Protein AF-A0A7V2DFA1-F1 (afdb_monomer_lite)

Structure (mmCIF, N/CA/C/O backbone):
data_AF-A0A7V2DFA1-F1
#
_entry.id   AF-A0A7V2DFA1-F1
#
loop_
_atom_site.group_PDB
_atom_site.id
_atom_site.type_symbol
_atom_site.label_atom_id
_atom_site.label_alt_id
_atom_site.label_comp_id
_atom_site.label_asym_id
_atom_site.label_entity_id
_atom_site.label_seq_id
_atom_site.pdbx_PDB_ins_code
_atom_site.Cartn_x
_atom_site.Cartn_y
_atom_site.Cartn_z
_atom_site.occupancy
_atom_site.B_iso_or_equiv
_atom_site.auth_seq_id
_atom_site.auth_comp_id
_atom_site.auth_asym_id
_atom_site.auth_atom_id
_atom_site.pdbx_PDB_model_num
ATOM 1 N N . MET A 1 1 ? -2.987 4.296 -13.158 1.00 58.81 1 MET A N 1
ATOM 2 C CA . MET A 1 1 ? -2.547 2.915 -13.441 1.00 58.81 1 MET A CA 1
ATOM 3 C C . MET A 1 1 ? -1.034 2.914 -13.402 1.00 58.81 1 MET A C 1
ATOM 5 O O . MET A 1 1 ? -0.446 3.776 -14.040 1.00 58.81 1 MET A O 1
ATOM 9 N N . ILE A 1 2 ? -0.420 2.044 -12.603 1.00 62.34 2 ILE A N 1
ATOM 10 C CA . ILE A 1 2 ? 1.045 1.995 -12.448 1.00 62.34 2 ILE A CA 1
ATOM 11 C C . ILE A 1 2 ? 1.697 1.154 -13.549 1.00 62.34 2 ILE A C 1
ATOM 13 O O . ILE A 1 2 ? 2.871 1.344 -13.839 1.00 62.34 2 ILE A O 1
ATOM 17 N N . GLN A 1 3 ? 0.924 0.301 -14.232 1.00 65.00 3 GLN A N 1
ATOM 18 C CA . GLN A 1 3 ? 1.390 -0.475 -15.389 1.00 65.00 3 GLN A CA 1
ATOM 19 C C . GLN A 1 3 ? 1.797 0.392 -16.595 1.00 65.00 3 GLN A C 1
ATOM 21 O O . GLN A 1 3 ? 2.425 -0.102 -17.530 1.00 65.00 3 GLN A O 1
ATOM 26 N N . THR A 1 4 ? 1.475 1.693 -16.620 1.00 59.12 4 THR A N 1
ATOM 27 C CA . THR A 1 4 ? 1.861 2.576 -17.737 1.00 59.12 4 THR A CA 1
ATOM 28 C C . THR A 1 4 ? 3.373 2.743 -17.865 1.00 59.12 4 THR A C 1
ATOM 30 O O . THR A 1 4 ? 3.842 3.104 -18.939 1.00 59.12 4 THR A O 1
ATOM 33 N N . THR A 1 5 ? 4.141 2.440 -16.819 1.00 58.56 5 THR A N 1
ATOM 34 C CA . THR A 1 5 ? 5.611 2.489 -16.838 1.00 58.56 5 THR A CA 1
ATOM 35 C C . THR A 1 5 ? 6.209 1.384 -17.701 1.00 58.56 5 THR A C 1
ATOM 37 O O . THR A 1 5 ? 7.224 1.604 -18.359 1.00 58.56 5 THR A O 1
ATOM 40 N N . GLN A 1 6 ? 5.512 0.249 -17.844 1.00 60.12 6 GLN A N 1
ATOM 41 C CA . GLN A 1 6 ? 5.897 -0.791 -18.798 1.00 60.12 6 GLN A CA 1
ATOM 42 C C . GLN A 1 6 ? 5.892 -0.274 -20.240 1.00 60.12 6 GLN A C 1
ATOM 44 O O . GLN A 1 6 ? 6.765 -0.636 -21.026 1.00 60.12 6 GLN A O 1
ATOM 49 N N . ARG A 1 7 ? 4.971 0.641 -20.580 1.00 62.97 7 ARG A N 1
ATOM 50 C CA . ARG A 1 7 ? 4.937 1.278 -21.910 1.00 62.97 7 ARG A CA 1
ATOM 51 C C . ARG A 1 7 ? 6.146 2.175 -22.168 1.00 62.97 7 ARG A C 1
ATOM 53 O O . ARG A 1 7 ? 6.452 2.443 -23.323 1.00 62.97 7 ARG A O 1
ATOM 60 N N . TRP A 1 8 ? 6.811 2.655 -21.120 1.00 69.06 8 TRP A N 1
ATOM 61 C CA . TRP A 1 8 ? 8.007 3.492 -21.231 1.00 69.06 8 TRP A CA 1
ATOM 62 C C . TRP A 1 8 ? 9.298 2.668 -21.291 1.00 69.06 8 TRP A C 1
ATOM 64 O O . TRP A 1 8 ? 10.366 3.237 -21.505 1.00 69.06 8 TRP A O 1
ATOM 74 N N . GLY A 1 9 ? 9.211 1.341 -21.114 1.00 73.56 9 GLY A N 1
ATOM 75 C CA . GLY A 1 9 ? 10.356 0.431 -21.176 1.00 73.56 9 GLY A CA 1
ATOM 76 C C . GLY A 1 9 ? 11.408 0.681 -20.092 1.00 73.56 9 GLY A C 1
ATOM 77 O O . GLY A 1 9 ? 12.558 0.282 -20.262 1.00 73.56 9 GLY A O 1
ATOM 78 N N . LYS A 1 10 ? 11.044 1.369 -19.002 1.00 77.31 10 LYS A N 1
ATOM 79 C CA . LYS A 1 10 ? 11.952 1.742 -17.911 1.00 77.31 10 LYS A CA 1
ATOM 80 C C . LYS A 1 10 ? 11.307 1.484 -16.549 1.00 77.31 10 LYS A C 1
ATOM 82 O O . LYS A 1 10 ? 10.114 1.764 -16.402 1.00 77.31 10 LYS A O 1
ATOM 87 N N . PRO A 1 11 ? 12.080 0.999 -15.559 1.00 80.19 11 PRO A N 1
ATOM 88 C CA . PRO A 1 11 ? 11.580 0.814 -14.205 1.00 80.19 11 PRO A CA 1
ATOM 89 C C . PRO A 1 11 ? 11.194 2.149 -13.565 1.00 80.19 11 PRO A C 1
ATOM 91 O O . PRO A 1 11 ? 11.776 3.195 -13.848 1.00 80.19 11 PRO A O 1
ATOM 94 N N . LEU A 1 12 ? 10.224 2.092 -12.657 1.00 81.50 12 LEU A N 1
ATOM 95 C CA . LEU A 1 12 ? 10.013 3.123 -11.654 1.00 81.50 12 LEU A CA 1
ATOM 96 C C . LEU A 1 12 ? 11.213 3.119 -10.714 1.00 81.50 12 LEU A C 1
ATOM 98 O O . LEU A 1 12 ? 11.379 2.182 -9.931 1.00 81.50 12 LEU A O 1
ATOM 102 N N . GLU A 1 13 ? 12.034 4.163 -10.787 1.00 85.69 13 GLU A N 1
ATOM 103 C CA . GLU A 1 13 ? 13.195 4.318 -9.908 1.00 85.69 13 GLU A CA 1
ATOM 104 C C . GLU A 1 13 ? 12.775 4.344 -8.435 1.00 85.69 13 GLU A C 1
ATOM 106 O O . GLU A 1 13 ? 13.358 3.635 -7.617 1.00 85.69 13 GLU A O 1
ATOM 111 N N . LEU A 1 14 ? 11.711 5.090 -8.131 1.00 86.31 14 LE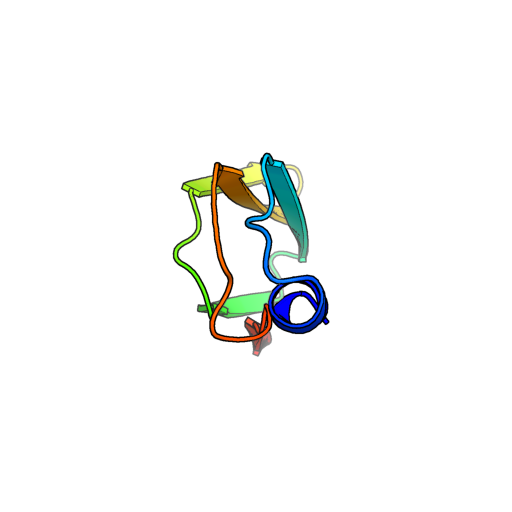U A N 1
ATOM 112 C CA . LEU A 1 14 ? 11.055 5.134 -6.832 1.00 86.31 14 LEU A CA 1
ATOM 113 C C . LEU A 1 14 ? 9.563 5.422 -7.023 1.00 86.31 14 LEU A C 1
ATOM 115 O O . LEU A 1 14 ? 9.184 6.318 -7.778 1.00 86.31 14 LEU A O 1
ATOM 119 N N . ALA A 1 15 ? 8.719 4.687 -6.310 1.00 87.06 15 ALA A N 1
ATOM 120 C CA . ALA A 1 15 ? 7.300 4.973 -6.200 1.00 87.06 15 ALA A CA 1
ATOM 121 C C . ALA A 1 15 ? 6.805 4.684 -4.782 1.00 87.06 15 ALA A C 1
ATOM 123 O O . ALA A 1 15 ? 7.011 3.596 -4.241 1.00 87.06 15 ALA A O 1
ATOM 124 N N . GLU A 1 16 ? 6.127 5.663 -4.194 1.00 90.50 16 GLU A N 1
ATOM 125 C CA . GLU A 1 16 ? 5.601 5.588 -2.837 1.00 90.50 16 GLU A CA 1
ATOM 126 C C . GLU A 1 16 ? 4.085 5.734 -2.861 1.00 90.50 16 GLU A C 1
ATOM 128 O O . GLU A 1 16 ? 3.535 6.622 -3.513 1.00 90.50 16 GLU A O 1
ATOM 133 N N . PHE A 1 17 ? 3.405 4.846 -2.146 1.00 90.69 17 PHE A N 1
ATOM 134 C CA . PHE A 1 17 ? 1.955 4.842 -2.045 1.00 90.69 17 PHE A CA 1
ATOM 135 C C . PHE A 1 17 ? 1.550 4.777 -0.587 1.00 90.69 17 PHE A C 1
ATOM 137 O O . PHE A 1 17 ? 2.140 4.044 0.208 1.00 90.69 17 PHE A O 1
ATOM 144 N N . LYS A 1 18 ? 0.497 5.521 -0.265 1.00 93.38 18 LYS A N 1
ATOM 145 C CA . LYS A 1 18 ? -0.110 5.576 1.057 1.00 93.38 18 LYS A CA 1
ATOM 146 C C . LYS A 1 18 ? -1.606 5.337 0.909 1.00 93.38 18 LYS A C 1
ATOM 148 O O . LYS A 1 18 ? -2.257 6.010 0.112 1.00 93.38 18 LYS A O 1
ATOM 153 N N . LEU A 1 19 ? -2.141 4.402 1.684 1.00 94.00 19 LEU A N 1
ATOM 154 C CA . LEU A 1 19 ? -3.578 4.183 1.823 1.00 94.00 19 LEU A CA 1
ATOM 155 C C . LEU A 1 19 ? -3.959 4.468 3.273 1.00 94.00 19 LEU A C 1
ATOM 157 O O . LEU A 1 19 ? -3.406 3.852 4.177 1.00 94.00 19 LEU A O 1
ATOM 161 N N . VAL A 1 20 ? -4.884 5.402 3.473 1.00 94.75 20 VAL A N 1
ATOM 162 C CA . VAL A 1 20 ? -5.483 5.719 4.775 1.00 94.75 20 VAL A CA 1
ATOM 163 C C . VAL A 1 20 ? -6.917 5.229 4.730 1.00 94.75 20 VAL A C 1
ATOM 165 O O . VAL A 1 20 ? -7.647 5.578 3.799 1.00 94.75 20 VAL A O 1
ATOM 168 N N . VAL A 1 21 ? -7.315 4.419 5.702 1.00 94.75 21 VAL A N 1
ATOM 169 C CA . VAL A 1 21 ? -8.701 3.974 5.843 1.00 94.75 21 VAL A CA 1
ATOM 170 C C . VAL A 1 21 ? -9.177 4.149 7.277 1.00 94.75 21 VAL A C 1
ATOM 172 O O . VAL A 1 21 ? -8.382 3.977 8.199 1.00 94.75 21 VAL A O 1
ATOM 175 N N . PRO A 1 22 ? -10.465 4.459 7.490 1.00 94.38 22 PRO A N 1
ATOM 176 C CA . PRO A 1 22 ? -11.041 4.405 8.824 1.00 94.38 22 PRO A CA 1
ATOM 177 C C . PRO A 1 22 ? -11.028 2.960 9.329 1.00 94.38 22 PRO A C 1
ATOM 179 O O . PRO A 1 22 ? -11.143 2.020 8.540 1.00 94.38 22 PRO A O 1
ATOM 182 N N . ASP A 1 23 ? -10.969 2.771 10.640 1.00 90.69 23 ASP A N 1
ATOM 183 C CA . ASP A 1 23 ? -10.960 1.444 11.259 1.00 90.69 23 ASP A CA 1
ATOM 184 C C . ASP A 1 23 ? -12.237 0.618 11.051 1.00 90.69 23 ASP A C 1
ATOM 186 O O . ASP A 1 23 ? -12.215 -0.610 11.163 1.00 90.69 23 ASP A O 1
ATOM 190 N N . SER A 1 24 ? -13.330 1.280 10.672 1.00 92.88 24 SER A N 1
ATOM 191 C CA . SER A 1 24 ? -14.554 0.643 10.173 1.00 92.88 24 SER A CA 1
ATOM 192 C C . SER A 1 24 ? -14.361 -0.157 8.874 1.00 92.88 24 SER A C 1
ATOM 194 O O . SER A 1 24 ? -15.225 -0.962 8.510 1.00 92.88 24 SER A O 1
ATOM 196 N N . LEU A 1 25 ? -13.249 0.041 8.157 1.00 93.00 25 LEU A N 1
ATOM 197 C CA . LEU A 1 25 ? -12.886 -0.720 6.967 1.00 93.00 25 LEU A CA 1
ATOM 198 C C . LEU A 1 25 ? -11.725 -1.660 7.262 1.00 93.00 25 LEU A C 1
ATOM 200 O O . LEU A 1 25 ? -10.674 -1.260 7.751 1.00 93.00 25 LEU A O 1
ATOM 204 N N . LYS A 1 26 ? -11.891 -2.923 6.876 1.00 90.12 26 LYS A N 1
ATOM 205 C CA . LYS A 1 26 ? -10.834 -3.927 6.949 1.00 90.12 26 LYS A CA 1
ATOM 206 C C . LYS A 1 26 ? -10.251 -4.161 5.564 1.00 90.12 26 LYS A C 1
ATOM 208 O O . LYS A 1 26 ? -10.956 -4.618 4.661 1.00 90.12 26 LYS A O 1
ATOM 213 N N . ILE A 1 27 ? -8.957 -3.893 5.400 1.00 92.44 27 ILE A N 1
ATOM 214 C CA . ILE A 1 27 ? -8.224 -4.277 4.191 1.00 92.44 27 ILE A CA 1
ATOM 215 C C . ILE A 1 27 ? -7.916 -5.774 4.264 1.00 92.44 27 ILE A C 1
ATOM 217 O O . ILE A 1 27 ? -7.289 -6.247 5.208 1.00 92.44 27 ILE A O 1
ATOM 221 N N . GLY A 1 28 ? -8.392 -6.531 3.277 1.00 87.56 28 GLY A N 1
ATOM 222 C CA . GLY A 1 28 ? -8.223 -7.984 3.227 1.00 87.56 28 GLY A CA 1
ATOM 223 C C . GLY A 1 28 ? -7.053 -8.411 2.348 1.00 87.56 28 GLY A C 1
ATOM 224 O O . GLY A 1 28 ? -6.115 -9.052 2.813 1.00 87.56 28 GLY A O 1
ATOM 225 N N . LYS A 1 29 ? -7.112 -8.068 1.057 1.00 89.56 29 LYS A N 1
ATOM 226 C CA . LYS A 1 29 ? -6.100 -8.4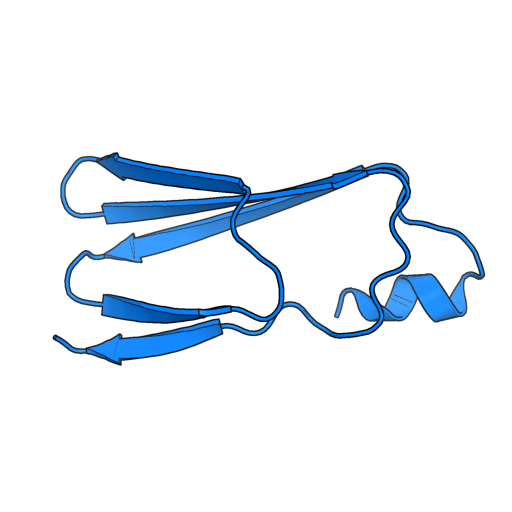60 0.065 1.00 89.56 29 LYS A CA 1
ATOM 227 C C . LYS A 1 29 ? -5.588 -7.239 -0.680 1.00 89.56 29 LYS A C 1
ATOM 229 O O . LYS A 1 29 ? -6.372 -6.414 -1.147 1.00 89.56 29 LYS A O 1
ATOM 234 N N . THR A 1 30 ? -4.275 -7.169 -0.838 1.00 92.50 30 THR A N 1
ATOM 235 C CA . THR A 1 30 ? -3.582 -6.104 -1.563 1.00 92.50 30 THR A CA 1
ATOM 236 C C . THR A 1 30 ? -2.851 -6.694 -2.768 1.00 92.50 30 THR A C 1
ATOM 238 O O . THR A 1 30 ? -2.427 -7.853 -2.751 1.00 92.50 30 THR A O 1
ATOM 241 N N . ALA A 1 31 ? -2.721 -5.918 -3.847 1.00 90.38 31 ALA A N 1
ATOM 242 C CA . ALA A 1 31 ? -1.979 -6.351 -5.032 1.00 90.38 31 ALA A CA 1
ATOM 243 C C . ALA A 1 31 ? -0.490 -6.582 -4.723 1.00 90.38 31 ALA A C 1
ATOM 245 O O . ALA A 1 31 ? 0.094 -7.553 -5.205 1.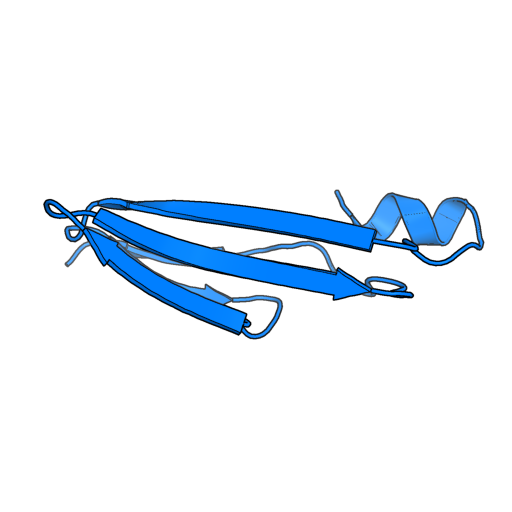00 90.38 31 ALA A O 1
ATOM 246 N N . TYR A 1 32 ? 0.091 -5.725 -3.884 1.00 89.56 32 TYR A N 1
ATOM 247 C CA . TYR A 1 32 ? 1.475 -5.799 -3.423 1.00 89.56 32 TYR A CA 1
ATOM 248 C C . TYR A 1 32 ? 1.525 -5.884 -1.893 1.00 89.56 32 TYR A C 1
ATOM 250 O O . TYR A 1 32 ? 0.657 -5.298 -1.230 1.00 89.56 32 TYR A O 1
ATOM 258 N N . PRO A 1 33 ? 2.511 -6.594 -1.314 1.00 88.69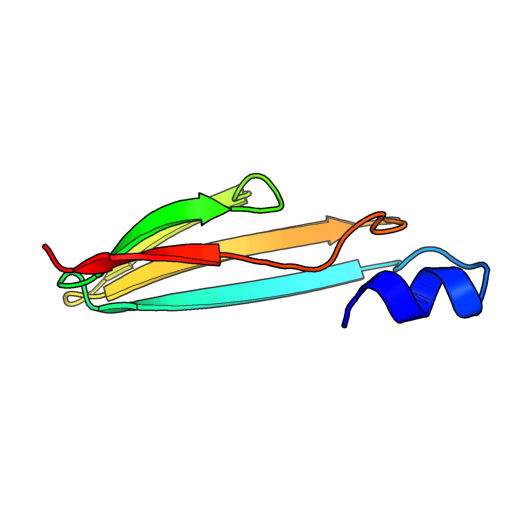 33 PRO A N 1
ATOM 259 C CA . PRO A 1 33 ? 2.681 -6.644 0.132 1.00 88.69 33 PRO A CA 1
ATOM 260 C C . PRO A 1 33 ? 2.929 -5.236 0.680 1.00 88.69 33 PRO A C 1
ATOM 262 O O . PRO A 1 33 ? 3.711 -4.466 0.123 1.00 88.69 33 PRO A O 1
ATOM 265 N N . CYS A 1 34 ? 2.213 -4.892 1.748 1.00 90.81 34 CYS A N 1
ATOM 266 C CA . CYS A 1 34 ? 2.420 -3.641 2.467 1.00 90.81 34 CYS A CA 1
ATOM 267 C C . CYS A 1 34 ? 3.768 -3.691 3.195 1.00 90.81 34 CYS A C 1
ATOM 269 O O . CYS A 1 34 ? 4.081 -4.704 3.819 1.00 90.81 34 CYS A O 1
ATOM 271 N N . HIS A 1 35 ? 4.550 -2.614 3.116 1.00 91.12 35 HIS A N 1
ATOM 272 C CA . HIS A 1 35 ? 5.845 -2.526 3.795 1.00 91.12 35 HIS A CA 1
ATOM 273 C C . HIS A 1 35 ? 5.665 -2.139 5.258 1.00 91.12 35 HIS A C 1
ATOM 275 O O . HIS A 1 35 ? 6.252 -2.753 6.144 1.00 91.12 35 HIS A O 1
ATOM 281 N N . THR A 1 36 ? 4.817 -1.140 5.503 1.00 92.56 36 THR A N 1
ATOM 282 C CA . THR A 1 36 ? 4.588 -0.606 6.843 1.00 92.56 36 THR A CA 1
ATOM 283 C C . THR A 1 36 ? 3.108 -0.351 7.043 1.00 92.56 36 THR A C 1
ATOM 285 O O . THR A 1 36 ? 2.469 0.289 6.209 1.00 92.56 36 THR A O 1
ATOM 288 N N . MET A 1 37 ? 2.579 -0.813 8.172 1.00 92.50 37 MET A N 1
ATOM 289 C CA . MET A 1 37 ? 1.226 -0.503 8.611 1.00 92.50 37 MET A CA 1
ATOM 290 C C . MET A 1 37 ? 1.267 0.079 10.021 1.00 92.50 37 MET A C 1
ATOM 292 O O . MET A 1 37 ? 2.013 -0.408 10.871 1.00 92.50 37 MET A O 1
ATOM 296 N N . TYR A 1 38 ? 0.490 1.132 10.252 1.00 92.75 38 TYR A N 1
ATOM 297 C CA . TYR A 1 38 ? 0.308 1.721 11.571 1.00 92.75 38 TYR A CA 1
ATOM 298 C C . TYR A 1 38 ? -1.122 2.213 11.764 1.00 92.75 38 TYR A C 1
ATOM 300 O O . TYR A 1 38 ? -1.842 2.467 10.800 1.00 92.75 38 TYR A O 1
ATOM 308 N N . ARG A 1 39 ? -1.525 2.345 13.030 1.00 91.94 39 ARG A N 1
ATOM 309 C CA . ARG A 1 39 ? -2.861 2.787 13.427 1.00 91.94 39 ARG A CA 1
ATOM 310 C C . ARG A 1 39 ? -2.757 4.049 14.272 1.00 91.94 39 ARG A C 1
ATOM 312 O O . ARG A 1 39 ? -2.017 4.058 15.254 1.00 91.94 39 ARG A O 1
ATOM 319 N N . ILE A 1 40 ? -3.464 5.103 13.877 1.00 92.75 40 ILE A N 1
ATOM 320 C CA . ILE A 1 40 ? -3.452 6.412 14.545 1.00 92.75 40 ILE A CA 1
ATOM 321 C C . ILE A 1 40 ? -4.884 6.940 14.547 1.00 92.75 40 ILE A C 1
ATOM 323 O O . ILE A 1 40 ? -5.524 6.936 13.508 1.00 92.75 40 ILE A O 1
ATOM 327 N N . GLU A 1 41 ? -5.389 7.363 15.709 1.00 89.94 41 GLU A N 1
ATOM 328 C CA . GLU A 1 41 ? -6.657 8.113 15.828 1.00 89.94 41 GLU A CA 1
ATOM 329 C 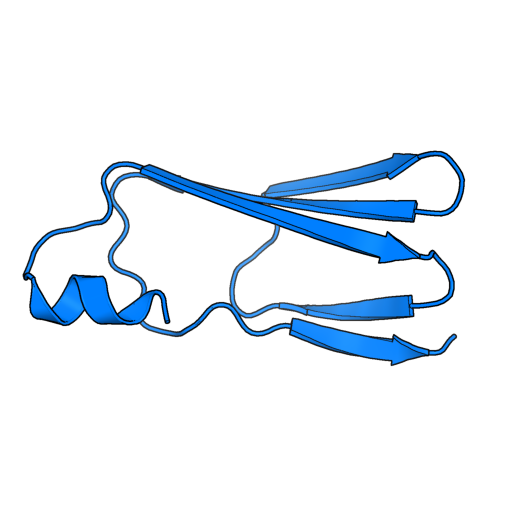C . GLU A 1 41 ? -7.873 7.492 15.101 1.00 89.94 41 GLU A C 1
ATOM 331 O O . GLU A 1 41 ? -8.697 8.191 14.524 1.00 89.94 41 GLU A O 1
ATOM 336 N N . GLY A 1 42 ? -8.015 6.161 15.143 1.00 91.62 42 GLY A N 1
ATOM 337 C CA . GLY A 1 42 ? -9.134 5.462 14.487 1.00 91.62 42 GLY A CA 1
ATOM 338 C C . GLY A 1 42 ? -8.936 5.223 12.985 1.00 91.62 42 GLY A C 1
ATOM 339 O O . GLY A 1 42 ? -9.839 4.725 12.319 1.00 91.62 42 GLY A O 1
ATOM 340 N N . GLU A 1 43 ? -7.753 5.515 12.450 1.00 95.44 43 GLU A N 1
ATOM 341 C CA . GLU A 1 43 ? -7.365 5.213 11.077 1.00 95.44 43 GLU A CA 1
ATOM 342 C C . GLU A 1 43 ? -6.295 4.122 11.037 1.00 95.44 43 GLU A C 1
ATOM 344 O O . GLU A 1 43 ? -5.389 4.077 11.873 1.00 95.44 43 GLU A O 1
ATOM 349 N N . GLU A 1 44 ? -6.367 3.263 10.026 1.00 94.56 44 GLU A N 1
ATOM 350 C CA . GLU A 1 44 ? -5.282 2.375 9.628 1.00 94.56 44 GLU A CA 1
ATOM 351 C C . GLU A 1 44 ? -4.601 2.923 8.380 1.00 94.56 44 GLU A C 1
ATOM 353 O O . GLU A 1 44 ? -5.241 3.294 7.391 1.00 94.56 44 GLU A O 1
ATOM 358 N N . ILE A 1 45 ? -3.274 2.962 8.424 1.00 94.94 45 ILE A N 1
ATOM 359 C CA . ILE A 1 45 ? -2.457 3.567 7.388 1.00 94.94 45 ILE A CA 1
ATOM 360 C C . ILE A 1 45 ? -1.454 2.538 6.886 1.00 94.94 45 ILE A C 1
ATOM 362 O O .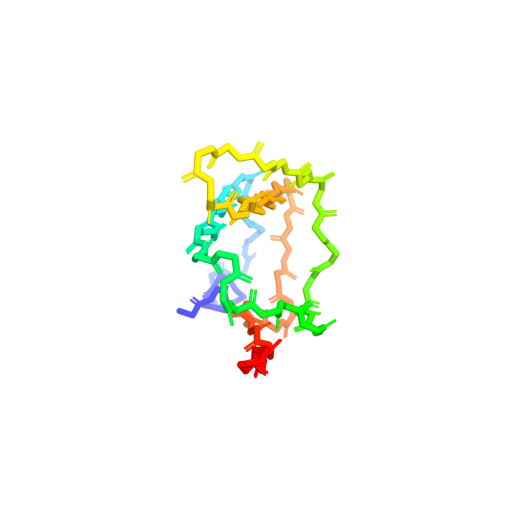 ILE A 1 45 ? -0.693 1.960 7.658 1.00 94.94 45 ILE A O 1
ATOM 366 N N . TYR A 1 46 ? -1.444 2.340 5.573 1.00 94.81 46 TYR A N 1
ATOM 367 C CA . TYR A 1 46 ? -0.633 1.361 4.864 1.00 94.81 46 TYR A CA 1
ATOM 368 C C . TYR A 1 46 ? 0.329 2.078 3.914 1.00 94.81 46 TYR A C 1
ATOM 370 O O . TYR A 1 46 ? -0.083 2.985 3.184 1.00 94.81 46 TYR A O 1
ATOM 378 N N . PHE A 1 47 ? 1.592 1.653 3.900 1.00 94.88 47 PHE A N 1
ATOM 379 C CA . PHE A 1 47 ? 2.641 2.198 3.041 1.00 94.88 47 PHE A CA 1
ATOM 380 C C . PHE A 1 47 ? 3.247 1.144 2.134 1.00 94.88 47 PHE A C 1
ATOM 382 O O . PHE A 1 47 ? 3.632 0.052 2.561 1.00 94.88 47 PHE A O 1
ATOM 389 N N . TRP A 1 48 ? 3.433 1.541 0.882 1.00 93.62 48 TRP A N 1
ATOM 390 C CA . TRP A 1 48 ? 4.227 0.815 -0.089 1.00 93.62 48 TRP A CA 1
ATOM 391 C C . TRP A 1 48 ? 5.335 1.715 -0.592 1.00 93.62 48 TRP A C 1
ATOM 393 O O . TRP A 1 48 ? 5.084 2.854 -0.979 1.00 93.62 48 TRP A O 1
ATOM 403 N N . ARG A 1 49 ? 6.544 1.169 -0.630 1.00 91.44 49 ARG A N 1
ATOM 404 C CA . ARG A 1 49 ? 7.695 1.790 -1.262 1.00 91.44 49 ARG A CA 1
ATOM 405 C C . ARG A 1 49 ? 8.261 0.798 -2.259 1.00 91.44 49 ARG A C 1
ATOM 407 O O . ARG A 1 49 ? 8.610 -0.315 -1.894 1.00 91.44 49 ARG A O 1
ATOM 414 N N . MET A 1 50 ? 8.274 1.176 -3.524 1.00 88.75 50 MET A N 1
ATOM 415 C CA . MET A 1 50 ? 8.787 0.350 -4.606 1.00 88.75 50 MET A CA 1
ATOM 416 C C . MET A 1 50 ? 9.974 1.067 -5.228 1.00 88.75 50 MET A C 1
ATOM 418 O O . MET A 1 50 ? 9.831 2.180 -5.726 1.00 88.75 50 MET A O 1
ATOM 422 N N . GLU A 1 51 ? 11.138 0.435 -5.192 1.00 89.62 51 GLU A N 1
ATOM 423 C CA . GLU A 1 51 ? 12.373 0.960 -5.772 1.00 89.62 51 GLU A CA 1
ATOM 424 C C . GLU A 1 51 ? 12.784 0.088 -6.953 1.00 89.62 51 GLU A C 1
ATOM 426 O O . GLU A 1 51 ? 12.647 -1.135 -6.891 1.00 89.62 51 GLU A O 1
ATOM 431 N N . GLN A 1 52 ? 13.255 0.717 -8.032 1.00 87.25 52 GLN A N 1
ATOM 432 C CA . GLN A 1 52 ? 13.713 0.040 -9.255 1.00 87.25 52 GLN A CA 1
ATOM 433 C C . GLN A 1 52 ? 12.722 -1.029 -9.762 1.00 87.25 52 GLN A C 1
ATOM 435 O O . GLN A 1 52 ? 13.099 -2.134 -10.150 1.00 87.25 52 GLN A O 1
ATOM 440 N N . SER A 1 53 ? 11.425 -0.709 -9.735 1.00 81.31 53 SER A N 1
ATOM 441 C CA . SER A 1 53 ? 10.347 -1.680 -9.953 1.00 81.31 53 SER A CA 1
ATOM 442 C C . SER A 1 53 ? 9.691 -1.536 -11.326 1.00 81.31 53 SER A C 1
ATOM 444 O O . SER A 1 53 ? 9.474 -0.432 -11.818 1.00 81.31 53 SER A O 1
ATOM 446 N N . MET A 1 54 ? 9.314 -2.657 -11.940 1.00 83.00 54 MET A N 1
ATOM 447 C CA . MET A 1 54 ? 8.460 -2.705 -13.134 1.00 83.00 54 MET A CA 1
ATOM 448 C C . MET A 1 54 ? 7.140 -3.376 -12.755 1.00 83.00 54 MET A C 1
ATOM 450 O O . MET A 1 54 ? 7.041 -4.600 -12.826 1.00 83.00 54 MET A O 1
ATOM 454 N N . PRO A 1 55 ? 6.129 -2.617 -12.297 1.00 80.94 55 PRO A N 1
ATOM 455 C CA . PRO A 1 55 ? 4.896 -3.210 -11.808 1.00 80.94 55 PRO A CA 1
ATOM 456 C C . PRO A 1 55 ? 4.174 -3.988 -12.910 1.00 80.94 55 PRO A C 1
ATOM 458 O O . PRO A 1 55 ? 3.771 -3.428 -13.926 1.00 80.94 55 PRO A O 1
ATOM 461 N N . GLU A 1 56 ? 3.992 -5.287 -12.689 1.00 82.00 56 GLU A N 1
ATOM 462 C CA . GLU A 1 56 ? 3.272 -6.177 -13.609 1.00 82.00 56 GLU A CA 1
ATOM 463 C C . GLU A 1 56 ? 1.751 -6.036 -13.525 1.00 82.00 56 GLU A C 1
ATOM 465 O O . GLU A 1 56 ? 1.032 -6.474 -14.420 1.00 82.00 56 GLU A O 1
ATOM 470 N N . LYS A 1 57 ? 1.244 -5.425 -12.453 1.00 84.25 57 LYS A N 1
ATOM 471 C CA . LYS A 1 57 ? -0.182 -5.263 -12.166 1.00 84.25 57 LYS A CA 1
ATOM 472 C C . LYS A 1 57 ? -0.454 -3.923 -11.509 1.00 84.25 57 LYS A C 1
ATOM 474 O O . LYS A 1 57 ? 0.436 -3.298 -10.943 1.00 84.25 57 LYS A O 1
ATOM 479 N N . ASP A 1 58 ? -1.700 -3.482 -11.589 1.00 87.19 58 ASP A N 1
ATOM 480 C CA . ASP A 1 58 ? -2.111 -2.267 -10.907 1.00 87.19 58 ASP A CA 1
ATOM 481 C C . ASP A 1 58 ? -2.207 -2.454 -9.390 1.00 87.19 58 ASP A C 1
ATOM 483 O O . ASP A 1 58 ? -2.401 -3.557 -8.867 1.00 87.19 58 ASP A O 1
ATOM 487 N N . MET A 1 59 ? -2.086 -1.337 -8.676 1.00 88.00 59 MET A N 1
ATOM 488 C CA . MET A 1 59 ? -2.308 -1.286 -7.239 1.00 88.00 59 MET A CA 1
ATOM 489 C C . MET A 1 59 ? -3.811 -1.395 -6.947 1.00 88.00 59 MET A C 1
ATOM 491 O O . MET A 1 59 ? -4.547 -0.416 -7.052 1.00 88.00 59 MET A O 1
ATOM 495 N N . VAL A 1 60 ? -4.264 -2.599 -6.598 1.00 90.56 60 VAL A N 1
ATOM 496 C CA . VAL A 1 60 ? -5.666 -2.908 -6.281 1.00 90.56 60 VAL A CA 1
ATOM 497 C C . VAL A 1 60 ? -5.788 -3.360 -4.827 1.00 90.56 60 VAL A C 1
ATOM 499 O O . VAL A 1 60 ? -4.956 -4.127 -4.330 1.00 90.56 60 VAL A O 1
ATOM 502 N N . PHE A 1 61 ? -6.846 -2.903 -4.158 1.00 92.19 61 PHE A N 1
ATOM 503 C CA . PHE A 1 61 ? -7.146 -3.212 -2.762 1.00 92.19 61 PHE A CA 1
ATOM 504 C C . PHE A 1 61 ? -8.556 -3.789 -2.643 1.00 92.19 61 PHE A C 1
ATOM 506 O O . PHE A 1 61 ? -9.509 -3.229 -3.183 1.00 92.19 61 PHE A O 1
ATOM 513 N N . HIS A 1 62 ? -8.693 -4.888 -1.906 1.00 92.88 62 HIS A N 1
ATOM 514 C CA . HIS A 1 62 ? -9.984 -5.459 -1.538 1.00 92.88 62 HIS A CA 1
ATOM 515 C C . HIS A 1 62 ? -10.260 -5.167 -0.070 1.00 92.88 62 HIS A C 1
ATOM 517 O O . HIS A 1 62 ? -9.433 -5.479 0.792 1.00 92.88 62 HIS A O 1
ATOM 523 N N . TYR A 1 63 ? -11.432 -4.603 0.204 1.00 93.50 63 TYR A N 1
ATOM 524 C CA . TYR A 1 63 ? -11.849 -4.222 1.544 1.00 93.50 63 TYR A CA 1
ATOM 525 C C . TYR A 1 63 ? -13.260 -4.716 1.847 1.00 93.50 63 TYR A C 1
ATOM 527 O O . TYR A 1 63 ? -14.072 -4.926 0.944 1.00 93.50 63 TYR A O 1
ATOM 535 N N . SER A 1 64 ? -13.545 -4.879 3.132 1.00 92.69 64 SER A N 1
ATOM 536 C CA . SER A 1 64 ? -14.890 -5.110 3.649 1.00 92.69 64 SER A CA 1
ATOM 537 C C . SER A 1 64 ? -15.193 -4.109 4.757 1.00 92.69 64 SER A C 1
ATOM 539 O O . SER A 1 64 ? -14.283 -3.591 5.406 1.00 92.69 64 SER A O 1
ATOM 541 N N . ARG A 1 65 ? -16.479 -3.848 4.986 1.00 88.19 65 ARG A N 1
ATOM 542 C CA . ARG A 1 65 ? -16.915 -3.187 6.218 1.00 88.19 65 ARG A CA 1
ATOM 543 C C . ARG A 1 65 ? -16.845 -4.191 7.366 1.00 88.19 65 ARG A C 1
ATOM 545 O O . ARG A 1 65 ? -17.079 -5.380 7.129 1.00 88.19 65 ARG A O 1
ATOM 552 N N . GLN A 1 66 ? -16.450 -3.715 8.543 1.00 74.44 66 GLN A N 1
ATOM 553 C CA . GLN A 1 66 ? -16.608 -4.470 9.786 1.00 74.44 66 GLN A CA 1
ATOM 554 C C . GLN A 1 66 ? -18.060 -4.445 10.257 1.00 74.44 66 GLN A C 1
ATOM 556 O O . GLN A 1 66 ? -18.768 -3.462 9.935 1.00 74.44 66 GLN A O 1
#

Sequence (66 aa):
MIQTTQRWGKPLELAEFKLVVPDSLKIGKTAYPCHTMYRIEGEEIYFWRMEQSMPEKDMVFHYSRQ

pLDDT: mean 86.06, std 10.22, range [58.56, 95.44]

Foldseek 3Di:
DLLVVVVVVFFDQKDKDKDKDFLQKDWDDWPDDFPDWDDDDRIIMTMDMDHRHNDPDDTDIDMDGD

Secondary structure (DSSP, 8-state):
-GGGGGGGTS-EEEEEEEEEEETTEEEEEESS--SEEEEETTEEEEEEEEEEE--SS---EEEEE-

Radius of gyration: 13.47 Å; chains: 1; bounding box: 31×17×38 Å